Protein AF-A3YGH7-F1 (afdb_monomer_lite)

pLDDT: mean 91.08, std 7.72, range [53.59, 97.69]

Structure (mmCIF, N/CA/C/O backbone):
data_AF-A3YGH7-F1
#
_entry.id   AF-A3YGH7-F1
#
loop_
_atom_site.group_PDB
_atom_site.id
_atom_site.type_symbol
_atom_site.label_atom_id
_atom_site.label_alt_id
_atom_site.label_comp_id
_atom_site.label_asym_id
_atom_site.label_entity_id
_atom_site.label_seq_id
_atom_site.pdbx_PDB_ins_code
_atom_site.Cartn_x
_atom_site.Cartn_y
_atom_site.Cartn_z
_atom_site.occupancy
_atom_site.B_iso_or_equiv
_atom_site.auth_seq_id
_atom_site.auth_comp_id
_atom_site.auth_asym_id
_atom_site.auth_atom_id
_atom_site.pdbx_PDB_model_num
ATOM 1 N N . MET A 1 1 ? 9.583 6.376 -32.144 1.00 59.59 1 MET A N 1
ATOM 2 C CA . MET A 1 1 ? 9.349 6.926 -30.788 1.00 59.59 1 MET A CA 1
ATOM 3 C C . MET A 1 1 ? 10.512 7.851 -30.442 1.00 59.59 1 MET A C 1
ATOM 5 O O . MET A 1 1 ? 11.634 7.488 -30.771 1.00 59.59 1 MET A O 1
ATOM 9 N N . SER A 1 2 ? 10.292 9.051 -29.890 1.00 75.38 2 SER A N 1
ATOM 10 C CA . SER A 1 2 ? 11.412 9.961 -29.583 1.00 75.38 2 SER A CA 1
ATOM 11 C C . SER A 1 2 ? 12.211 9.453 -28.376 1.00 75.38 2 SER A C 1
ATOM 13 O O . SER A 1 2 ? 11.640 8.914 -27.429 1.00 75.38 2 SER A O 1
ATOM 15 N N . LYS A 1 3 ? 13.537 9.641 -28.397 1.00 73.69 3 LYS A N 1
ATOM 16 C CA . LYS A 1 3 ? 14.476 9.201 -27.342 1.00 73.69 3 LYS A CA 1
ATOM 17 C C . LYS A 1 3 ? 14.194 9.827 -25.966 1.00 73.69 3 LYS A C 1
ATOM 19 O O . LYS A 1 3 ? 14.684 9.345 -24.952 1.00 73.69 3 LYS A O 1
ATOM 24 N N . GLU A 1 4 ? 13.444 10.925 -25.931 1.00 78.31 4 GLU A N 1
ATOM 25 C CA . GLU A 1 4 ? 13.009 11.569 -24.690 1.00 78.31 4 GLU A CA 1
ATOM 26 C C . GLU A 1 4 ? 11.767 10.911 -24.089 1.00 78.31 4 GLU A C 1
ATOM 28 O O . GLU A 1 4 ? 11.703 10.759 -22.872 1.00 78.31 4 GLU A O 1
ATOM 33 N N . ARG A 1 5 ? 10.826 10.445 -24.924 1.00 77.88 5 ARG A N 1
ATOM 34 C CA . ARG A 1 5 ? 9.626 9.742 -24.452 1.00 77.88 5 ARG A CA 1
ATOM 35 C C . ARG A 1 5 ? 10.006 8.455 -23.713 1.00 77.88 5 ARG A C 1
ATOM 37 O O . ARG A 1 5 ? 9.562 8.247 -22.595 1.00 77.88 5 ARG A O 1
ATOM 44 N N . THR A 1 6 ? 10.947 7.681 -24.261 1.00 82.62 6 THR A N 1
ATOM 45 C CA . THR A 1 6 ? 11.447 6.447 -23.623 1.00 82.62 6 THR A CA 1
ATOM 46 C C . THR A 1 6 ? 12.111 6.688 -22.266 1.00 82.62 6 THR A C 1
ATOM 48 O O . THR A 1 6 ? 11.942 5.894 -21.345 1.00 82.62 6 THR A O 1
ATOM 51 N N . LYS A 1 7 ? 12.867 7.783 -22.112 1.00 85.69 7 LYS A N 1
ATOM 52 C CA . LYS A 1 7 ? 13.501 8.136 -20.831 1.00 85.69 7 LYS A CA 1
ATOM 53 C C . LYS A 1 7 ? 12.474 8.533 -19.777 1.00 85.69 7 LYS A C 1
ATOM 55 O O . LYS A 1 7 ? 12.630 8.156 -18.618 1.00 85.69 7 LYS A O 1
ATOM 60 N N . PHE A 1 8 ? 11.460 9.297 -20.176 1.00 89.56 8 PHE A N 1
ATOM 61 C CA . PHE A 1 8 ? 10.383 9.702 -19.282 1.00 89.56 8 PHE A CA 1
ATOM 62 C C . PHE A 1 8 ? 9.576 8.492 -18.802 1.00 89.56 8 PHE A C 1
ATOM 64 O O . PHE A 1 8 ? 9.385 8.338 -17.599 1.00 89.56 8 PHE A O 1
ATOM 71 N N . ASP A 1 9 ? 9.195 7.594 -19.715 1.00 88.00 9 ASP A N 1
ATOM 72 C CA . ASP A 1 9 ? 8.434 6.382 -19.389 1.00 88.00 9 ASP A CA 1
ATOM 73 C C . ASP A 1 9 ? 9.200 5.486 -18.403 1.00 88.00 9 ASP A C 1
ATOM 75 O O . ASP A 1 9 ? 8.627 4.991 -17.427 1.00 88.00 9 ASP A O 1
ATOM 79 N N . ARG A 1 10 ? 10.518 5.352 -18.613 1.00 88.38 10 ARG A N 1
ATOM 80 C CA . ARG A 1 10 ? 11.445 4.659 -17.708 1.00 88.38 10 ARG A CA 1
ATOM 81 C C . ARG A 1 10 ? 11.479 5.288 -16.325 1.00 88.38 10 ARG A C 1
ATOM 83 O O . ARG A 1 10 ? 11.310 4.593 -15.324 1.00 88.38 10 ARG A O 1
ATOM 90 N N . LEU A 1 11 ? 11.717 6.597 -16.266 1.00 92.94 11 LEU A N 1
ATOM 91 C CA . LEU A 1 11 ? 11.798 7.310 -14.998 1.00 92.94 11 LEU A CA 1
ATOM 92 C C . LEU A 1 11 ? 10.483 7.168 -14.228 1.00 92.94 11 LEU A C 1
ATOM 94 O O . LEU A 1 11 ? 10.497 6.820 -13.054 1.00 92.94 11 LEU A O 1
ATOM 98 N N . PHE A 1 12 ? 9.352 7.358 -14.906 1.00 92.81 12 PHE A N 1
ATOM 99 C CA . PHE A 1 12 ? 8.030 7.240 -14.309 1.00 92.81 12 PHE A CA 1
ATOM 100 C C . PHE A 1 12 ? 7.770 5.846 -13.713 1.00 92.81 12 PHE A C 1
ATOM 102 O O . PHE A 1 12 ? 7.329 5.750 -12.566 1.00 92.81 12 PHE A O 1
ATOM 109 N N . HIS A 1 13 ? 8.082 4.767 -14.440 1.00 92.25 13 HIS A N 1
ATOM 110 C CA . HIS A 1 13 ? 7.897 3.393 -13.949 1.00 92.25 13 HIS A CA 1
ATOM 111 C C . HIS A 1 13 ? 8.769 3.084 -12.732 1.00 92.25 13 HIS A C 1
ATOM 113 O O . HIS A 1 13 ? 8.268 2.604 -11.716 1.00 92.25 13 HIS A O 1
ATOM 119 N N . VAL A 1 14 ? 10.065 3.396 -12.801 1.00 94.38 14 VAL A N 1
ATOM 120 C CA . VAL A 1 14 ? 10.989 3.122 -11.693 1.00 94.38 14 VAL A CA 1
ATOM 121 C C . VAL A 1 14 ? 10.618 3.956 -10.469 1.00 94.38 14 VAL A C 1
ATOM 123 O O . VAL A 1 14 ? 10.530 3.425 -9.363 1.00 94.38 14 VAL A O 1
ATOM 126 N N . THR A 1 15 ? 10.352 5.252 -10.649 1.00 96.06 15 THR A N 1
ATOM 127 C CA . THR A 1 15 ? 9.973 6.135 -9.542 1.00 96.06 15 THR A CA 1
ATOM 128 C C . THR A 1 15 ? 8.664 5.689 -8.896 1.00 96.06 15 THR A C 1
ATOM 130 O O . THR A 1 15 ? 8.609 5.590 -7.672 1.00 96.06 15 THR A O 1
ATOM 133 N N . SER A 1 16 ? 7.628 5.368 -9.677 1.00 95.06 16 SER A N 1
ATOM 134 C CA . SER A 1 16 ? 6.358 4.879 -9.121 1.00 95.06 16 SER A CA 1
ATOM 135 C C . SER A 1 16 ? 6.517 3.533 -8.407 1.00 95.06 16 SER A C 1
ATOM 137 O O . SER A 1 16 ? 6.061 3.403 -7.272 1.00 95.06 16 SER A O 1
ATOM 139 N N . GLY A 1 17 ? 7.236 2.569 -8.991 1.00 95.75 17 GLY A N 1
ATOM 140 C CA . GLY A 1 17 ? 7.513 1.274 -8.363 1.00 95.75 17 GLY A CA 1
ATOM 141 C C . GLY A 1 17 ? 8.253 1.399 -7.026 1.00 95.75 17 GLY A C 1
ATOM 142 O O . GLY A 1 17 ? 7.856 0.781 -6.035 1.00 95.75 17 GLY A O 1
ATOM 143 N N . VAL A 1 18 ? 9.278 2.256 -6.954 1.00 96.88 18 VAL A N 1
ATOM 144 C CA . VAL A 1 18 ? 10.010 2.537 -5.706 1.00 96.88 18 VAL A CA 1
ATOM 145 C C . VAL A 1 18 ? 9.111 3.218 -4.673 1.00 96.88 18 VAL A C 1
ATOM 147 O O . VAL A 1 18 ? 9.088 2.788 -3.521 1.00 96.88 18 VAL A O 1
ATOM 150 N N . LEU A 1 19 ? 8.337 4.238 -5.059 1.00 97.62 19 LEU A N 1
ATOM 151 C CA . LEU A 1 19 ? 7.421 4.932 -4.143 1.00 97.62 19 LEU A CA 1
ATOM 152 C C . LEU A 1 19 ? 6.363 3.987 -3.561 1.00 97.62 19 LEU A C 1
ATOM 154 O O . LEU A 1 19 ? 6.116 4.010 -2.354 1.00 97.62 19 LEU A O 1
ATOM 158 N N . ILE A 1 20 ? 5.771 3.127 -4.393 1.00 96.81 20 ILE A N 1
ATOM 159 C CA . ILE A 1 20 ? 4.806 2.116 -3.948 1.00 96.81 20 ILE A CA 1
ATOM 160 C C . ILE A 1 20 ? 5.480 1.141 -2.972 1.00 96.81 20 ILE A C 1
ATOM 162 O O . ILE A 1 20 ? 4.965 0.913 -1.878 1.00 96.81 20 ILE A O 1
ATOM 166 N N . THR A 1 21 ? 6.670 0.638 -3.314 1.00 96.75 21 THR A N 1
ATOM 167 C CA . THR A 1 21 ? 7.432 -0.293 -2.465 1.00 96.75 21 THR A CA 1
ATOM 168 C C . THR A 1 21 ? 7.759 0.319 -1.101 1.00 96.75 21 THR A C 1
ATOM 170 O O . THR A 1 21 ? 7.551 -0.317 -0.072 1.00 96.75 21 THR A O 1
ATOM 173 N N . LEU A 1 22 ? 8.225 1.571 -1.066 1.00 97.62 22 LEU A N 1
ATOM 174 C CA . LEU A 1 22 ? 8.553 2.281 0.176 1.00 97.62 22 LEU A CA 1
ATOM 175 C C . LEU A 1 22 ? 7.316 2.648 1.005 1.00 97.62 22 LEU A C 1
ATOM 177 O O . LEU A 1 22 ? 7.415 2.822 2.221 1.00 97.62 22 LEU A O 1
ATOM 181 N N . SER A 1 23 ? 6.138 2.717 0.384 1.00 96.94 23 SER A N 1
ATOM 182 C CA . SER A 1 23 ? 4.886 2.946 1.108 1.00 96.94 23 SER A CA 1
ATOM 183 C C . SER A 1 23 ? 4.519 1.760 2.008 1.00 96.94 23 SER A C 1
ATOM 185 O O . SER A 1 23 ? 3.904 1.966 3.051 1.00 96.94 23 SER A O 1
ATOM 187 N N . ALA A 1 24 ? 4.943 0.534 1.678 1.00 96.44 24 ALA A N 1
ATOM 188 C CA . ALA A 1 24 ? 4.684 -0.657 2.489 1.00 96.44 24 ALA A CA 1
ATOM 189 C C . ALA A 1 24 ? 5.252 -0.577 3.924 1.00 96.44 24 ALA A C 1
ATOM 191 O O . ALA A 1 24 ? 4.465 -0.674 4.874 1.00 96.44 24 ALA A O 1
ATOM 192 N N . PRO A 1 25 ? 6.568 -0.352 4.139 1.00 96.94 25 PRO A N 1
ATOM 193 C CA . PRO A 1 25 ? 7.088 -0.105 5.480 1.00 96.94 25 PRO A CA 1
ATOM 194 C C . PRO A 1 25 ? 6.543 1.201 6.069 1.00 96.94 25 PRO A C 1
ATOM 196 O O . PRO A 1 25 ? 6.351 1.269 7.278 1.00 96.94 25 PRO A O 1
ATOM 199 N N . GLY A 1 26 ? 6.221 2.208 5.248 1.00 96.69 26 GLY A N 1
ATOM 200 C CA . GLY A 1 26 ? 5.574 3.441 5.711 1.00 96.69 26 GLY A CA 1
ATOM 201 C C . GLY A 1 26 ? 4.234 3.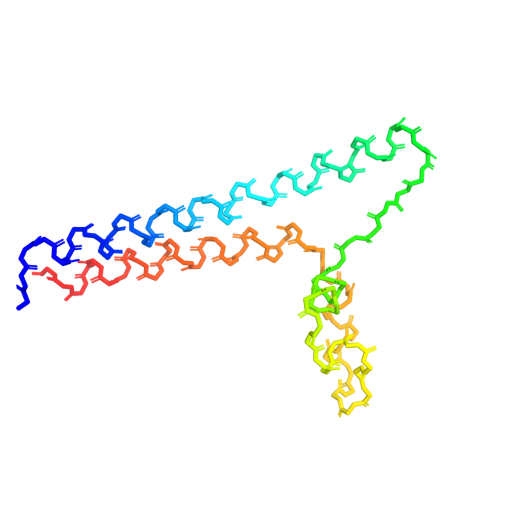192 6.416 1.00 96.69 26 GLY A C 1
ATOM 202 O O . GLY A 1 26 ? 3.998 3.730 7.498 1.00 96.69 26 GLY A O 1
ATOM 203 N N . VAL A 1 27 ? 3.386 2.325 5.854 1.00 96.12 27 VAL A N 1
ATOM 204 C CA . VAL A 1 27 ? 2.113 1.915 6.467 1.00 96.12 27 VAL A CA 1
ATOM 205 C C . VAL A 1 27 ? 2.350 1.155 7.772 1.00 96.12 27 VAL A C 1
ATOM 207 O O . VAL A 1 27 ? 1.708 1.470 8.772 1.00 96.12 27 VAL A O 1
ATOM 210 N N . LEU A 1 28 ? 3.303 0.218 7.805 1.00 95.19 28 LEU A N 1
ATOM 211 C CA . LEU A 1 28 ? 3.630 -0.524 9.031 1.00 95.19 28 LEU A CA 1
ATOM 212 C C . LEU A 1 28 ? 4.147 0.396 10.141 1.00 95.19 28 LEU A C 1
ATOM 214 O O . LEU A 1 28 ? 3.698 0.297 11.281 1.00 95.19 28 LEU A O 1
ATOM 218 N N . ILE A 1 29 ? 5.053 1.320 9.810 1.00 97.06 29 ILE A N 1
ATOM 219 C CA . ILE A 1 29 ? 5.574 2.318 10.752 1.00 97.06 29 ILE A CA 1
ATOM 220 C C . ILE A 1 29 ? 4.431 3.189 11.278 1.00 97.06 29 ILE A C 1
ATOM 222 O O . ILE A 1 29 ? 4.372 3.465 12.475 1.00 97.06 29 ILE A O 1
ATOM 226 N N . PHE A 1 30 ? 3.496 3.592 10.416 1.00 96.00 30 PHE A N 1
ATOM 227 C CA . PHE A 1 30 ? 2.326 4.361 10.828 1.00 96.00 30 PHE A CA 1
ATOM 228 C C . PHE A 1 30 ? 1.406 3.577 11.777 1.00 96.00 30 PHE A C 1
ATOM 230 O O . PHE A 1 30 ? 1.002 4.120 12.808 1.00 96.00 30 PHE A O 1
ATOM 237 N N . GLN A 1 31 ? 1.096 2.314 11.466 1.0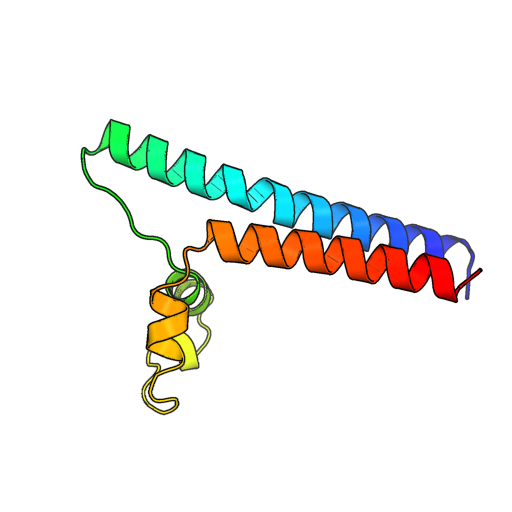0 95.31 31 GLN A N 1
ATOM 238 C CA . GLN A 1 31 ? 0.292 1.444 12.334 1.00 95.31 31 GLN A CA 1
ATOM 239 C C . GLN A 1 31 ? 0.971 1.245 13.694 1.00 95.31 31 GLN A C 1
ATOM 241 O O . GLN A 1 31 ? 0.324 1.402 14.728 1.00 95.31 31 GLN A O 1
ATOM 246 N N . LEU A 1 32 ? 2.288 1.012 13.704 1.00 96.69 32 LEU A N 1
ATOM 247 C CA . LEU A 1 32 ? 3.076 0.874 14.927 1.00 96.69 32 LEU A CA 1
ATOM 248 C C . LEU A 1 32 ? 3.086 2.166 15.752 1.00 96.69 32 LEU A C 1
ATOM 250 O O . LEU A 1 32 ? 2.843 2.134 16.954 1.00 96.69 32 LEU A O 1
ATOM 254 N N . TYR A 1 33 ? 3.317 3.316 15.117 1.00 97.38 33 TYR A N 1
ATOM 255 C CA . TYR A 1 33 ? 3.250 4.619 15.777 1.00 97.38 33 TYR A CA 1
ATOM 256 C C . TYR A 1 33 ? 1.880 4.854 16.430 1.00 97.38 33 TYR A C 1
ATOM 258 O O . TYR A 1 33 ? 1.799 5.317 17.570 1.00 97.38 33 TYR A O 1
ATOM 266 N N . LYS A 1 34 ? 0.793 4.528 15.720 1.00 96.75 34 LYS A N 1
ATOM 267 C CA . LYS A 1 34 ? -0.572 4.653 16.241 1.00 96.75 34 LYS A CA 1
ATOM 268 C C . LYS A 1 34 ? -0.818 3.718 17.415 1.00 96.75 34 L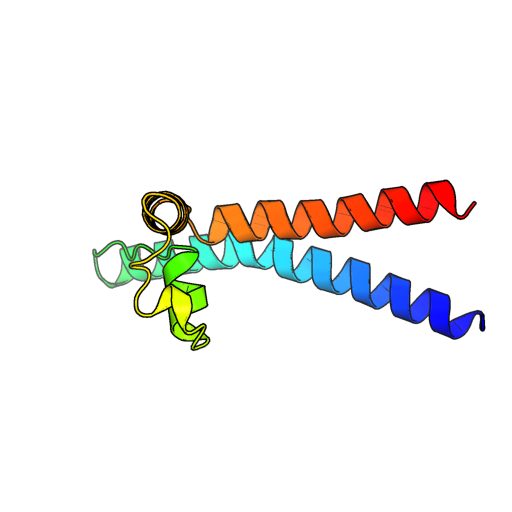YS A C 1
ATOM 270 O O . LYS A 1 34 ? -1.355 4.180 18.422 1.00 96.75 34 LYS A O 1
ATOM 275 N N . TYR A 1 35 ? -0.371 2.471 17.313 1.00 96.75 35 TYR A N 1
ATOM 276 C CA . TYR A 1 35 ? -0.438 1.504 18.399 1.00 96.75 35 TYR A CA 1
ATOM 277 C C . TYR A 1 35 ? 0.276 2.025 19.648 1.00 96.75 35 TYR A C 1
ATOM 279 O O . TYR A 1 35 ? -0.346 2.167 20.691 1.00 96.75 35 TYR A O 1
ATOM 287 N N . LEU A 1 36 ? 1.533 2.456 19.519 1.00 97.44 36 LEU A N 1
ATOM 288 C CA . LEU A 1 36 ? 2.313 2.993 20.641 1.00 97.44 36 LEU A CA 1
ATOM 289 C C . LEU A 1 36 ? 1.692 4.249 21.271 1.00 97.44 36 LEU A C 1
ATOM 291 O O . LEU A 1 36 ? 1.898 4.515 22.451 1.00 97.44 36 LEU A O 1
ATOM 295 N N . ARG A 1 37 ? 0.952 5.046 20.492 1.00 97.69 37 ARG A N 1
ATOM 296 C CA . ARG A 1 37 ? 0.322 6.283 20.972 1.00 97.69 37 ARG A CA 1
ATOM 297 C C . ARG A 1 37 ? -1.048 6.070 21.617 1.00 97.69 37 ARG A C 1
ATOM 299 O O . ARG A 1 37 ? -1.441 6.877 22.454 1.00 97.69 37 ARG A O 1
ATOM 306 N N . THR A 1 38 ? -1.809 5.082 21.159 1.00 96.62 38 THR A N 1
ATOM 307 C CA . THR A 1 38 ? -3.233 4.913 21.512 1.00 96.62 38 THR A CA 1
ATOM 308 C C . THR A 1 38 ? -3.545 3.575 22.171 1.00 96.62 38 THR A C 1
ATOM 310 O O . THR A 1 38 ? -4.697 3.332 22.511 1.00 96.62 38 THR A O 1
ATOM 313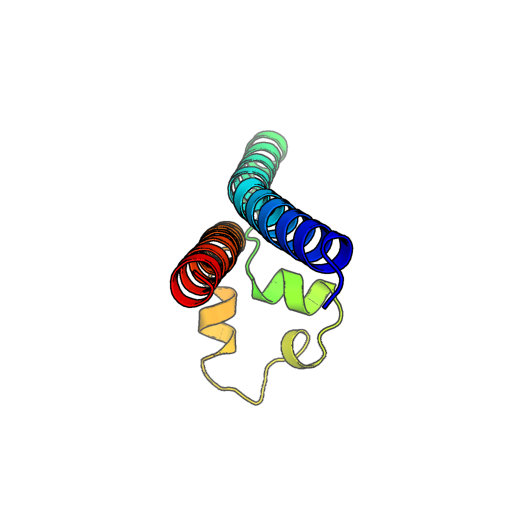 N N . ASP A 1 39 ? -2.537 2.714 22.323 1.00 95.44 39 ASP A N 1
ATOM 314 C CA . ASP A 1 39 ? -2.644 1.341 22.830 1.00 95.44 39 ASP A CA 1
ATOM 315 C C . ASP A 1 39 ? -3.660 0.476 22.058 1.00 95.44 39 ASP A C 1
ATOM 317 O O . ASP A 1 39 ? -4.152 -0.540 22.532 1.00 95.44 39 ASP A O 1
ATOM 321 N N . THR A 1 40 ? -4.009 0.898 20.837 1.00 94.75 40 THR A N 1
ATOM 322 C CA . THR A 1 40 ? -5.003 0.245 19.983 1.00 94.75 40 THR A CA 1
ATOM 323 C C . THR A 1 40 ? -4.390 -0.038 18.623 1.00 94.75 40 THR A C 1
ATOM 325 O O . THR A 1 40 ? -3.852 0.861 17.968 1.00 94.75 40 THR A O 1
ATOM 328 N N . TRP A 1 41 ? -4.449 -1.298 18.187 1.00 93.44 41 TRP A N 1
ATOM 329 C CA . TRP A 1 41 ? -3.954 -1.687 16.871 1.00 93.44 41 TRP A CA 1
ATOM 330 C C . TRP A 1 41 ? -4.987 -1.314 15.813 1.00 93.44 41 TRP A C 1
ATOM 332 O O . TRP A 1 41 ? -6.150 -1.696 15.911 1.00 93.44 41 TRP A O 1
ATOM 342 N N . ILE A 1 42 ? -4.565 -0.549 14.806 1.00 92.56 42 ILE A N 1
ATOM 343 C CA . ILE A 1 42 ? -5.430 -0.176 13.687 1.00 92.56 42 ILE A CA 1
ATOM 344 C C . ILE A 1 42 ? -5.151 -1.141 12.546 1.00 92.56 42 ILE A C 1
ATOM 346 O O . ILE A 1 42 ? -4.080 -1.108 11.933 1.00 92.56 42 ILE A O 1
ATOM 350 N N . GLU A 1 43 ? -6.131 -1.978 12.244 1.00 92.00 43 GLU A N 1
ATOM 351 C CA . GLU A 1 43 ? -6.118 -2.816 11.055 1.00 92.00 43 GLU A CA 1
ATOM 352 C C . GLU A 1 43 ? -6.402 -1.934 9.835 1.00 92.00 43 GLU A C 1
ATOM 354 O O . GLU A 1 43 ? -7.385 -1.200 9.798 1.00 92.00 43 GLU A O 1
ATOM 359 N N . ILE A 1 44 ? -5.479 -1.937 8.872 1.00 95.06 44 ILE A N 1
ATOM 360 C CA . ILE A 1 44 ? -5.648 -1.253 7.590 1.00 95.06 44 ILE A CA 1
ATOM 361 C C . ILE A 1 44 ? -5.510 -2.323 6.517 1.00 95.06 44 ILE A C 1
ATOM 363 O O . ILE A 1 44 ? -4.399 -2.753 6.182 1.00 95.06 44 ILE A O 1
ATOM 367 N N . SER A 1 45 ? -6.649 -2.777 6.013 1.00 95.31 45 SER A N 1
ATOM 368 C CA . SER A 1 45 ? -6.730 -3.730 4.918 1.00 95.31 45 SER A CA 1
ATOM 369 C C . SER A 1 45 ? -6.646 -3.025 3.565 1.00 95.31 45 SER A C 1
ATOM 371 O O . SER A 1 45 ? -6.761 -1.801 3.443 1.00 95.31 45 SER A O 1
ATOM 373 N N . PHE A 1 46 ? -6.451 -3.809 2.510 1.00 93.88 46 PHE A N 1
ATOM 374 C CA . PHE A 1 46 ? -6.566 -3.296 1.148 1.00 93.88 46 PHE A CA 1
ATOM 375 C C . PHE A 1 46 ? -7.985 -2.806 0.829 1.00 93.88 46 PHE A C 1
ATOM 377 O O . PHE A 1 46 ? -8.152 -1.787 0.155 1.00 93.88 46 PHE A O 1
ATOM 384 N N . LEU A 1 47 ? -9.001 -3.501 1.348 1.00 93.75 47 LEU A N 1
ATOM 385 C CA . LEU A 1 47 ? -10.399 -3.144 1.136 1.00 93.75 47 LEU A CA 1
ATOM 386 C C . LEU A 1 47 ? -10.734 -1.774 1.747 1.00 93.75 47 LEU A C 1
ATOM 388 O O . LEU A 1 47 ? -11.395 -0.974 1.088 1.00 93.75 47 LEU A O 1
ATOM 392 N N . ASP A 1 48 ? -10.191 -1.456 2.927 1.00 93.62 48 ASP A N 1
ATOM 393 C CA . ASP A 1 48 ? -10.371 -0.146 3.574 1.00 93.62 48 ASP A CA 1
ATOM 394 C C . ASP A 1 48 ? -9.889 1.006 2.686 1.00 93.62 48 ASP A C 1
ATOM 396 O O . ASP A 1 48 ? -10.511 2.069 2.617 1.00 93.62 48 ASP A O 1
ATOM 400 N N . VAL A 1 49 ? -8.780 0.803 1.969 1.00 93.06 49 VAL A N 1
ATOM 401 C CA . VAL A 1 49 ? -8.252 1.810 1.041 1.00 93.06 49 VAL A CA 1
ATOM 402 C C . VAL A 1 49 ? -9.144 1.958 -0.181 1.00 93.06 49 VAL A C 1
ATOM 404 O O . VAL A 1 49 ? -9.415 3.089 -0.586 1.00 93.06 49 VAL A O 1
ATOM 407 N N . LEU A 1 50 ? -9.635 0.849 -0.744 1.00 93.19 50 LEU A N 1
ATOM 408 C CA . LEU A 1 50 ? -10.570 0.889 -1.869 1.00 93.19 50 LEU A CA 1
ATOM 409 C C . LEU A 1 50 ? -11.876 1.602 -1.496 1.00 93.19 50 LEU A C 1
ATOM 411 O O . LEU A 1 50 ? -12.349 2.456 -2.248 1.00 93.19 50 LEU A O 1
ATOM 415 N N . ALA A 1 51 ? -12.423 1.314 -0.315 1.00 92.94 51 ALA A N 1
ATOM 416 C CA . ALA A 1 51 ? -13.601 2.001 0.199 1.00 92.94 51 ALA A CA 1
ATOM 417 C C . ALA A 1 51 ? -13.331 3.506 0.373 1.00 92.94 51 ALA A C 1
ATOM 419 O O . ALA A 1 51 ? -14.137 4.342 -0.034 1.00 92.94 51 ALA A O 1
ATOM 420 N N . LYS A 1 52 ? -12.150 3.873 0.889 1.00 94.00 52 LYS A N 1
ATOM 421 C CA . LYS A 1 52 ? -11.755 5.271 1.117 1.00 94.00 52 LYS A CA 1
ATOM 422 C C . LYS A 1 52 ? -11.600 6.097 -0.163 1.00 94.00 52 LYS A C 1
ATOM 424 O O . LYS A 1 52 ? -11.819 7.306 -0.124 1.00 94.00 52 LYS A O 1
ATOM 429 N N . ILE A 1 53 ? -11.246 5.477 -1.289 1.00 94.81 53 ILE A N 1
ATOM 430 C CA . ILE A 1 53 ? -11.208 6.147 -2.603 1.00 94.81 53 ILE A CA 1
ATOM 431 C C . ILE A 1 53 ? -12.566 6.131 -3.326 1.00 94.81 53 ILE A C 1
ATOM 433 O O . ILE A 1 53 ? -12.634 6.458 -4.508 1.00 94.81 53 ILE A O 1
ATOM 437 N N . ASN A 1 54 ? -13.649 5.784 -2.623 1.00 92.00 54 ASN A N 1
ATOM 438 C CA . ASN A 1 54 ? -15.012 5.677 -3.145 1.00 92.00 54 ASN A CA 1
ATOM 439 C C . ASN A 1 54 ? -15.178 4.649 -4.276 1.00 92.00 54 ASN A C 1
ATOM 441 O O . ASN A 1 54 ? -16.031 4.816 -5.157 1.00 92.00 54 ASN A O 1
ATOM 445 N N . PHE A 1 55 ? -14.384 3.572 -4.264 1.00 90.94 55 PHE A N 1
ATOM 446 C CA . PHE A 1 55 ? -14.615 2.455 -5.172 1.00 90.94 55 PHE A CA 1
ATOM 447 C C . PHE A 1 55 ? -15.928 1.768 -4.785 1.00 90.94 55 PHE A C 1
ATOM 449 O O . PHE A 1 55 ? -15.999 1.122 -3.745 1.00 90.94 55 PHE A O 1
ATOM 456 N N . GLN A 1 56 ? -16.965 1.928 -5.613 1.00 89.19 56 GLN A N 1
ATOM 457 C CA . GLN A 1 56 ? -18.356 1.596 -5.263 1.00 89.19 56 GLN A CA 1
ATOM 458 C C . GLN A 1 56 ? -18.524 0.176 -4.719 1.00 89.19 56 GLN A C 1
ATOM 460 O O . GLN A 1 56 ? -19.135 -0.013 -3.674 1.00 89.19 56 GLN A O 1
ATOM 465 N N . TRP A 1 57 ? -17.902 -0.807 -5.371 1.00 90.88 57 TRP A N 1
ATOM 466 C CA . TRP A 1 57 ? -17.955 -2.195 -4.916 1.00 90.88 57 TRP A CA 1
ATOM 467 C C . TRP A 1 57 ? -17.305 -2.400 -3.540 1.00 90.88 57 TRP A C 1
ATOM 469 O O . TRP A 1 57 ? -17.777 -3.217 -2.768 1.00 90.88 57 TRP A O 1
ATOM 479 N N . ALA A 1 58 ? -16.249 -1.659 -3.196 1.00 90.25 58 ALA A N 1
ATOM 480 C CA . ALA A 1 58 ? -15.584 -1.810 -1.900 1.00 90.25 58 ALA A CA 1
ATOM 481 C C . ALA A 1 58 ? -16.352 -1.162 -0.739 1.00 90.25 58 ALA A C 1
ATOM 483 O O . ALA A 1 58 ? -16.074 -1.487 0.411 1.00 90.25 58 ALA A O 1
ATOM 484 N N . ILE A 1 59 ? -17.294 -0.257 -1.026 1.00 89.56 59 ILE A N 1
ATOM 485 C CA . ILE A 1 59 ? -18.157 0.358 -0.008 1.00 89.56 59 ILE A CA 1
ATOM 486 C C . ILE A 1 59 ? -19.208 -0.650 0.476 1.00 89.56 59 ILE A C 1
ATOM 488 O O . ILE A 1 59 ? -19.492 -0.697 1.670 1.00 89.56 59 ILE A O 1
ATOM 492 N N . ASP A 1 60 ? -19.753 -1.462 -0.436 1.00 89.00 60 ASP A N 1
ATOM 493 C CA . ASP A 1 60 ? -20.750 -2.495 -0.129 1.00 89.00 60 ASP A CA 1
ATOM 494 C C . ASP A 1 60 ? -20.529 -3.771 -0.973 1.00 89.00 60 ASP A C 1
ATOM 496 O O . ASP A 1 60 ? -21.223 -4.005 -1.967 1.00 89.00 60 ASP A O 1
ATOM 500 N N . PRO A 1 61 ? -19.521 -4.602 -0.637 1.00 84.75 61 PRO A N 1
ATOM 501 C CA . PRO A 1 61 ? -19.134 -5.741 -1.463 1.00 84.75 61 PRO A CA 1
ATOM 502 C C . PRO A 1 61 ? -20.038 -6.960 -1.209 1.00 84.75 61 PRO A C 1
ATOM 504 O O . PRO A 1 61 ? -19.641 -7.921 -0.545 1.00 84.75 61 PRO A O 1
ATOM 507 N N . THR A 1 62 ? -21.258 -6.953 -1.750 1.00 81.56 62 THR A N 1
ATOM 508 C CA . THR A 1 62 ? -22.244 -8.030 -1.522 1.00 81.56 62 THR A CA 1
ATOM 509 C C . THR A 1 62 ? -22.248 -9.115 -2.604 1.00 81.56 62 THR A C 1
ATOM 511 O O . THR A 1 62 ? -22.562 -10.270 -2.314 1.00 81.56 62 THR A O 1
ATOM 514 N N . ASP A 1 63 ? -21.815 -8.799 -3.824 1.00 84.56 63 ASP A N 1
ATOM 515 C CA . ASP A 1 63 ? -22.028 -9.678 -4.988 1.00 84.56 63 ASP A CA 1
ATOM 516 C C . ASP A 1 63 ? -20.907 -10.711 -5.219 1.00 84.56 63 ASP A C 1
ATOM 518 O O . ASP A 1 63 ? -21.119 -11.730 -5.874 1.00 84.56 63 ASP A O 1
ATOM 522 N N . TRP A 1 64 ? -19.703 -10.487 -4.676 1.00 85.56 64 TRP A N 1
ATOM 523 C CA . TRP A 1 64 ? -18.532 -11.351 -4.903 1.00 85.56 64 TRP A CA 1
ATOM 524 C C . TRP A 1 64 ? -18.186 -12.122 -3.636 1.00 85.56 64 TRP A C 1
ATOM 526 O O . TRP A 1 64 ? -17.246 -11.794 -2.899 1.00 85.56 64 TRP A O 1
ATOM 536 N N . PHE A 1 65 ? -18.992 -13.150 -3.376 1.00 78.19 65 PHE A N 1
ATOM 537 C CA . PHE A 1 65 ? -18.924 -13.926 -2.146 1.00 78.19 65 PHE A CA 1
ATOM 538 C C . PHE A 1 65 ? -17.528 -14.538 -1.951 1.00 78.19 65 PHE A C 1
ATOM 540 O O . PHE A 1 65 ? -17.064 -15.359 -2.740 1.00 78.19 65 PHE A O 1
ATOM 547 N N . GLY A 1 66 ? -16.838 -14.112 -0.891 1.00 83.19 66 GLY A N 1
ATOM 548 C CA . GLY A 1 66 ? -15.506 -14.597 -0.520 1.00 83.19 66 GLY A CA 1
ATOM 549 C C . GLY A 1 66 ? -14.336 -13.723 -0.979 1.00 83.19 66 GLY A C 1
ATOM 550 O O . GLY A 1 66 ? -13.366 -13.629 -0.229 1.00 83.19 66 GLY A O 1
ATOM 551 N N . LEU A 1 67 ? -14.421 -13.024 -2.122 1.00 89.50 67 LEU A N 1
ATOM 552 C CA . LEU A 1 67 ? -13.331 -12.141 -2.571 1.00 89.50 67 LEU A CA 1
ATOM 553 C C . LEU A 1 67 ? -13.110 -11.003 -1.573 1.00 89.50 67 LEU A C 1
ATOM 555 O O . LEU A 1 67 ? -11.989 -10.784 -1.122 1.00 89.50 67 LEU A O 1
ATOM 559 N N . TRP A 1 68 ? -14.185 -10.321 -1.180 1.00 89.69 68 TRP A N 1
ATOM 560 C CA . TRP A 1 68 ? -14.107 -9.219 -0.224 1.00 89.69 68 TRP A CA 1
ATOM 561 C C . TRP A 1 68 ? -13.510 -9.665 1.113 1.00 89.69 68 TRP A C 1
ATOM 563 O O . TRP A 1 68 ? -12.720 -8.938 1.702 1.00 89.69 68 TRP A O 1
ATOM 573 N N . ARG A 1 69 ? -13.800 -10.899 1.549 1.00 89.25 69 ARG A N 1
ATOM 574 C CA . ARG A 1 69 ? -13.245 -11.465 2.783 1.00 89.25 69 ARG A CA 1
ATOM 575 C C . ARG A 1 69 ? -11.733 -11.648 2.682 1.00 89.25 69 ARG A C 1
ATOM 577 O O . ARG A 1 69 ? -11.024 -11.347 3.634 1.00 89.25 69 ARG A O 1
ATOM 584 N N . VAL A 1 70 ? -11.241 -12.118 1.534 1.00 90.62 70 VAL A N 1
ATOM 585 C CA . VAL A 1 70 ? -9.797 -12.240 1.276 1.00 90.62 70 VAL A CA 1
ATOM 586 C C . VAL A 1 70 ? -9.140 -10.860 1.246 1.00 90.62 70 VAL A C 1
ATOM 588 O O . VAL A 1 70 ? -8.118 -10.664 1.897 1.00 90.62 70 VAL A O 1
ATOM 591 N N . LEU A 1 71 ? -9.739 -9.888 0.550 1.00 91.19 71 LEU A N 1
ATOM 592 C CA . LEU A 1 71 ? -9.199 -8.526 0.468 1.00 91.19 71 LEU A CA 1
ATOM 593 C C . LEU A 1 71 ? -9.210 -7.794 1.815 1.00 91.19 71 LEU A C 1
ATOM 595 O O . LEU A 1 71 ? -8.300 -7.017 2.088 1.00 91.19 71 LEU A O 1
ATOM 599 N N . ASN A 1 72 ? -10.203 -8.068 2.661 1.00 91.38 72 ASN A N 1
ATOM 600 C CA . ASN A 1 72 ? -10.278 -7.538 4.018 1.00 91.38 72 ASN A CA 1
ATOM 601 C C . ASN A 1 72 ? -9.208 -8.148 4.937 1.00 91.38 72 ASN A C 1
ATOM 603 O O . ASN A 1 72 ? -8.751 -7.506 5.873 1.00 91.38 72 ASN A O 1
ATOM 607 N N . TRP A 1 73 ? -8.782 -9.386 4.667 1.00 92.06 73 TRP A N 1
ATOM 608 C CA . TRP A 1 73 ? -7.733 -10.050 5.444 1.00 92.06 73 TRP A CA 1
ATOM 609 C C . TRP A 1 73 ? -6.317 -9.677 4.991 1.00 92.06 73 TRP A C 1
ATOM 611 O O . TRP A 1 73 ? -5.357 -9.902 5.723 1.00 92.06 73 TRP A O 1
ATOM 621 N N . LEU A 1 74 ? -6.172 -9.109 3.790 1.00 94.94 74 LEU A N 1
ATOM 622 C CA . LEU A 1 74 ? -4.889 -8.685 3.241 1.00 94.94 74 LEU A CA 1
ATOM 623 C C . LEU A 1 74 ? -4.449 -7.343 3.848 1.00 94.94 74 LEU A C 1
ATOM 625 O O . LEU A 1 74 ? -5.074 -6.315 3.563 1.00 94.94 74 LEU A O 1
ATOM 629 N N . PRO A 1 75 ? -3.341 -7.305 4.617 1.00 95.69 75 PRO A N 1
ATOM 630 C CA . PRO A 1 75 ? -2.805 -6.053 5.132 1.00 95.69 75 PRO A CA 1
ATOM 631 C C . PRO A 1 75 ? -2.344 -5.161 3.980 1.00 95.69 75 PRO A C 1
ATOM 633 O O . PRO A 1 75 ? -1.644 -5.617 3.070 1.00 95.69 75 PRO A O 1
ATOM 636 N N . LEU A 1 76 ? -2.673 -3.870 4.043 1.00 96.19 76 LEU A N 1
ATOM 637 C CA . LEU A 1 76 ? -2.312 -2.905 3.003 1.00 96.19 76 LEU A CA 1
ATOM 638 C C . LEU A 1 76 ? -0.803 -2.893 2.710 1.00 96.19 76 LEU A C 1
ATOM 640 O O . LEU A 1 76 ? -0.394 -2.788 1.556 1.00 96.19 76 LEU A O 1
ATOM 644 N N . SER A 1 77 ? 0.031 -3.030 3.741 1.00 96.44 77 SER A N 1
ATOM 645 C CA . SER A 1 77 ? 1.489 -3.059 3.602 1.00 96.44 77 SER A CA 1
ATOM 646 C C . SER A 1 77 ? 1.980 -4.216 2.728 1.00 96.44 77 SER A C 1
ATOM 648 O O . SER A 1 77 ? 2.859 -4.017 1.893 1.00 96.44 77 SER A O 1
ATOM 650 N N . VAL A 1 78 ? 1.383 -5.405 2.858 1.00 95.94 78 VAL A N 1
ATOM 651 C CA . VAL A 1 78 ? 1.715 -6.573 2.028 1.00 95.94 78 VAL A CA 1
ATOM 652 C C . VAL A 1 78 ? 1.324 -6.315 0.578 1.00 95.94 78 VAL A C 1
ATOM 654 O O . VAL A 1 78 ? 2.123 -6.555 -0.325 1.00 95.94 78 VAL A O 1
ATOM 657 N N . VAL A 1 79 ? 0.125 -5.771 0.348 1.00 96.38 79 VAL A N 1
ATOM 658 C CA . VAL A 1 79 ? -0.347 -5.460 -1.008 1.00 96.38 79 VAL A CA 1
ATOM 659 C C . VAL A 1 79 ? 0.543 -4.418 -1.681 1.00 96.38 79 VAL A C 1
ATOM 661 O O . VAL A 1 79 ? 0.943 -4.617 -2.824 1.00 96.38 79 VAL A O 1
ATOM 664 N N . LEU A 1 80 ? 0.912 -3.347 -0.975 1.00 97.06 80 LEU A N 1
ATOM 665 C CA . LEU A 1 80 ? 1.813 -2.318 -1.501 1.00 97.06 80 LEU A CA 1
ATOM 666 C C . LEU A 1 80 ? 3.204 -2.876 -1.815 1.00 97.06 80 LEU A C 1
ATOM 668 O O . LEU A 1 80 ? 3.772 -2.540 -2.850 1.00 97.06 80 LEU A O 1
ATOM 672 N N . LEU A 1 81 ? 3.739 -3.760 -0.968 1.00 97.50 81 LEU A N 1
ATOM 673 C CA . LEU A 1 81 ? 5.040 -4.378 -1.213 1.00 97.50 81 LEU A CA 1
ATOM 674 C C . LEU A 1 81 ? 5.009 -5.227 -2.488 1.00 97.50 81 LEU A C 1
ATOM 676 O O . LEU A 1 81 ? 5.851 -5.053 -3.367 1.00 97.50 81 LEU A O 1
ATOM 680 N N . LEU A 1 82 ? 4.020 -6.116 -2.608 1.00 97.38 82 LEU A N 1
ATOM 681 C CA . LEU A 1 82 ? 3.880 -6.993 -3.769 1.00 97.38 82 LEU A CA 1
ATOM 682 C C . LEU A 1 82 ? 3.608 -6.202 -5.050 1.00 97.38 82 LEU A C 1
ATOM 684 O O . LEU A 1 82 ? 4.207 -6.493 -6.082 1.00 97.38 82 LEU A O 1
ATOM 688 N N . LEU A 1 83 ? 2.754 -5.178 -4.985 1.00 96.44 83 LEU A N 1
ATOM 689 C CA . LEU A 1 83 ? 2.449 -4.318 -6.126 1.00 96.44 83 LEU A CA 1
ATOM 690 C C . LEU A 1 83 ? 3.687 -3.539 -6.588 1.00 96.44 83 LEU A C 1
ATOM 692 O O . LEU A 1 83 ? 3.964 -3.487 -7.783 1.00 96.44 83 LEU A O 1
ATOM 696 N N . GLY A 1 84 ? 4.451 -2.968 -5.656 1.00 96.62 84 GLY A N 1
ATOM 697 C CA . GLY A 1 84 ? 5.684 -2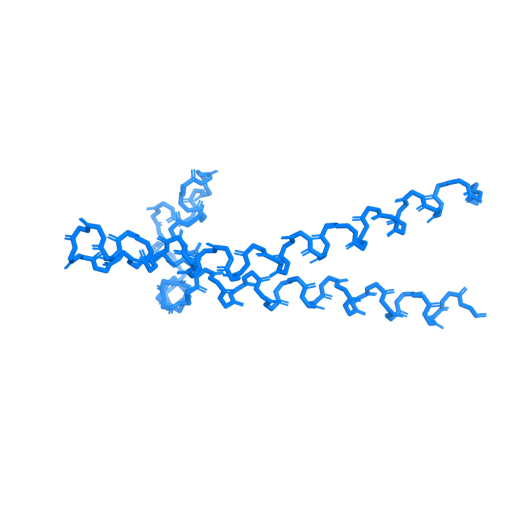.248 -5.969 1.00 96.62 84 GLY A CA 1
ATOM 698 C C . GLY A 1 84 ? 6.736 -3.149 -6.620 1.00 96.62 84 GLY A C 1
ATOM 699 O O . GLY A 1 84 ? 7.285 -2.799 -7.665 1.00 96.62 84 GLY A O 1
ATOM 700 N N . LEU A 1 85 ? 6.949 -4.348 -6.065 1.00 96.81 85 LEU A N 1
ATOM 701 C CA . LEU A 1 85 ? 7.847 -5.351 -6.644 1.00 96.81 85 LEU A CA 1
ATOM 702 C C . LEU A 1 85 ? 7.374 -5.827 -8.020 1.00 96.81 85 LEU A C 1
ATOM 704 O O . LEU A 1 85 ? 8.194 -5.976 -8.922 1.00 96.81 85 LEU A O 1
ATOM 708 N N . TYR A 1 86 ? 6.068 -6.024 -8.206 1.00 96.44 86 TYR A N 1
ATOM 709 C CA . TYR A 1 86 ? 5.495 -6.397 -9.496 1.00 96.44 86 TYR A CA 1
ATOM 710 C C . TYR A 1 86 ? 5.743 -5.322 -10.560 1.00 96.44 86 TYR A C 1
ATOM 712 O O . TYR A 1 86 ? 6.192 -5.650 -11.655 1.00 96.44 86 TYR A O 1
ATOM 720 N N . VAL A 1 87 ? 5.522 -4.042 -10.239 1.00 94.69 87 VAL A N 1
ATOM 721 C CA . VAL A 1 87 ? 5.789 -2.920 -11.159 1.00 94.69 87 VAL A CA 1
ATOM 722 C C . VAL A 1 87 ? 7.267 -2.872 -11.557 1.00 94.69 87 VAL A C 1
ATOM 724 O O . VAL A 1 87 ? 7.582 -2.747 -12.739 1.00 94.69 87 VAL A O 1
ATOM 727 N N . LEU A 1 88 ? 8.177 -3.020 -10.590 1.00 94.94 88 LEU A N 1
ATOM 728 C CA . LEU A 1 88 ? 9.619 -3.042 -10.857 1.00 94.94 88 LEU A CA 1
ATOM 729 C C . LEU A 1 88 ? 10.043 -4.273 -11.672 1.00 94.94 88 LEU A C 1
ATOM 731 O O . LEU A 1 88 ? 10.912 -4.170 -12.535 1.00 94.94 88 LEU A O 1
ATOM 735 N N . HIS A 1 89 ? 9.418 -5.425 -11.437 1.00 94.62 89 HIS A N 1
ATOM 736 C CA . HIS A 1 89 ? 9.701 -6.647 -12.181 1.00 94.62 89 HIS A CA 1
ATOM 737 C C . HIS A 1 89 ? 9.209 -6.575 -13.632 1.00 94.62 89 HIS A C 1
ATOM 739 O O . HIS A 1 89 ? 9.956 -6.913 -14.545 1.00 94.62 89 HIS A O 1
ATOM 745 N N . GLN A 1 90 ? 7.986 -6.087 -13.861 1.00 91.81 90 GLN A N 1
ATOM 746 C CA . GLN A 1 90 ? 7.443 -5.867 -15.208 1.00 91.81 90 GLN A CA 1
ATOM 747 C C . GLN A 1 90 ? 8.318 -4.908 -16.020 1.00 91.81 90 GLN A C 1
ATOM 749 O O . GLN A 1 90 ? 8.552 -5.118 -17.211 1.00 91.81 90 GLN A O 1
ATOM 754 N N . TYR A 1 91 ? 8.845 -3.879 -15.357 1.00 88.88 91 TYR A N 1
ATOM 755 C CA . TYR A 1 91 ? 9.793 -2.960 -15.964 1.00 88.88 91 TYR A CA 1
ATOM 756 C C . TYR A 1 91 ? 11.081 -3.667 -16.432 1.00 88.88 91 TYR A C 1
ATOM 758 O O . TYR A 1 91 ? 11.488 -3.483 -17.577 1.00 88.88 91 TYR A O 1
ATOM 766 N N . ASP A 1 92 ? 11.686 -4.509 -15.586 1.00 89.75 92 ASP A N 1
ATOM 767 C CA . ASP A 1 92 ? 12.891 -5.286 -15.932 1.00 89.75 92 ASP A CA 1
ATOM 768 C C . ASP A 1 92 ? 12.640 -6.255 -17.100 1.00 89.75 92 ASP A C 1
ATOM 770 O O . ASP A 1 92 ? 13.452 -6.338 -18.019 1.00 89.75 92 ASP A O 1
ATOM 774 N N . LEU A 1 93 ? 11.488 -6.937 -17.125 1.00 88.50 93 LEU A N 1
ATOM 775 C CA . LEU A 1 93 ? 11.109 -7.799 -18.254 1.00 88.50 93 LEU A CA 1
ATOM 776 C C . LEU A 1 93 ? 11.011 -7.007 -19.563 1.00 88.50 93 LEU A C 1
ATOM 778 O O . LEU A 1 93 ? 11.569 -7.416 -20.580 1.00 88.50 93 LEU A O 1
ATOM 782 N N . THR A 1 94 ? 10.372 -5.837 -19.517 1.00 85.06 94 THR A N 1
ATOM 783 C CA . THR A 1 94 ? 10.207 -4.976 -20.695 1.00 85.06 94 THR A CA 1
ATOM 784 C C . THR A 1 94 ? 11.550 -4.437 -21.201 1.00 85.06 94 THR A C 1
ATOM 786 O O . THR A 1 94 ? 11.751 -4.335 -22.411 1.00 85.06 94 THR A O 1
ATOM 789 N N . GLU A 1 95 ? 12.497 -4.110 -20.310 1.00 84.12 95 GLU A N 1
ATOM 790 C CA . GLU A 1 95 ? 13.851 -3.711 -20.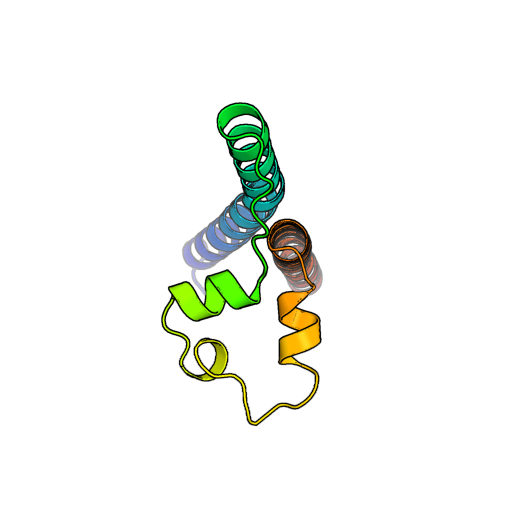729 1.00 84.12 95 GLU A CA 1
ATOM 791 C C . GLU A 1 95 ? 14.608 -4.854 -21.413 1.00 84.12 95 GLU A C 1
ATOM 793 O O . GLU A 1 95 ? 15.314 -4.596 -22.384 1.00 84.12 95 GLU A O 1
ATOM 798 N N . ARG A 1 96 ? 14.453 -6.100 -20.948 1.00 82.94 96 ARG A N 1
ATOM 799 C CA . ARG A 1 96 ? 15.148 -7.268 -21.519 1.00 82.94 96 ARG A CA 1
ATOM 800 C C . ARG A 1 96 ? 14.626 -7.677 -22.894 1.00 82.94 96 ARG A C 1
ATOM 802 O O . ARG A 1 96 ? 15.404 -8.148 -23.712 1.00 82.94 96 ARG A O 1
ATOM 809 N N . GLU A 1 97 ? 13.328 -7.526 -23.143 1.00 84.94 97 GLU A N 1
ATOM 810 C CA . GLU A 1 97 ? 12.711 -7.851 -24.439 1.00 84.94 97 GLU A CA 1
ATOM 811 C C . GLU A 1 97 ? 12.912 -6.743 -25.489 1.00 84.94 97 GLU A C 1
ATOM 813 O O . GLU A 1 97 ? 12.788 -6.988 -26.688 1.00 84.94 97 GLU A O 1
ATOM 818 N N . GLY A 1 98 ? 13.213 -5.517 -25.044 1.00 68.31 98 GLY A N 1
ATOM 819 C CA . GLY A 1 98 ? 13.430 -4.341 -25.893 1.00 68.31 98 GLY A CA 1
ATOM 820 C C . GLY A 1 98 ? 14.882 -4.094 -26.330 1.00 68.31 98 GLY A C 1
ATOM 821 O O . GLY A 1 98 ? 15.128 -3.088 -27.005 1.00 68.31 98 GLY A O 1
ATOM 822 N N . THR A 1 99 ? 15.826 -4.960 -25.943 1.00 53.59 99 THR A N 1
ATOM 823 C CA . THR A 1 99 ? 17.250 -4.952 -26.349 1.00 53.59 99 THR A CA 1
ATOM 824 C C . THR A 1 99 ? 17.570 -6.089 -27.299 1.00 53.59 99 THR A C 1
ATOM 826 O O . THR A 1 99 ? 18.295 -5.829 -28.285 1.00 53.59 99 THR A O 1
#

Radius of gyration: 17.4 Å; chains: 1; bounding box: 40×26×54 Å

Foldseek 3Di:
DDPVVVVVVLVVLLVVLVVLQVVLVVVVVVQVVCCVVPVDGDQDFQLNVCVVVVVPCSVPVDPDPPPNVVRSVHGSSNVSNVVSVVSVVVSVVVVVVVD

Secondary structure (DSSP, 8-state):
--HHHHHHHHHHHHHHHHHHHHHHHHHHHHHHHHHHHHS-----BHHHHHHHTT-HHHHS--SSTTHHHHHHHSBHHHHHHHHHHHHHHHHHHHHHHT-

Sequence (99 aa):
MSKERTKFDRLFHVTSGVLITLSAPGVLIFQLYKYLRTDTWIEISFLDVLAKINFQWAIDPTDWFGLWRVLNWLPLSVVLLLLGLYVLHQYDLTEREGT